Protein AF-A0A822CB71-F1 (afdb_monomer)

Organism: NCBI:txid392032

Structure (mmCIF, N/CA/C/O backbone):
data_AF-A0A822CB71-F1
#
_entry.id   AF-A0A822CB71-F1
#
loop_
_atom_site.group_PDB
_atom_site.id
_atom_site.type_symbol
_atom_site.label_atom_id
_atom_site.label_alt_id
_atom_site.label_comp_id
_atom_site.label_asym_id
_atom_site.label_entity_id
_atom_site.label_seq_id
_atom_site.pdbx_PDB_ins_code
_atom_site.Cartn_x
_atom_site.Cartn_y
_atom_site.Cartn_z
_atom_site.occupancy
_atom_site.B_iso_or_equiv
_atom_site.auth_seq_id
_atom_site.auth_comp_id
_atom_site.auth_asym_id
_atom_site.auth_atom_id
_atom_site.pdbx_PDB_model_num
ATOM 1 N N . MET A 1 1 ? 10.339 -4.319 -4.040 1.00 79.12 1 MET A N 1
ATOM 2 C CA 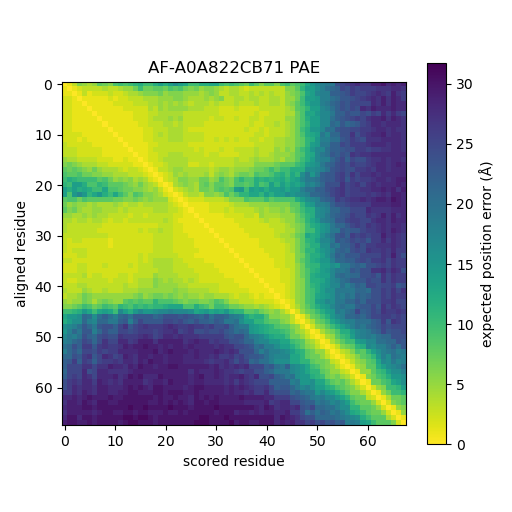. MET A 1 1 ? 9.256 -3.844 -4.930 1.00 79.12 1 MET A CA 1
ATOM 3 C C . MET A 1 1 ? 8.044 -4.736 -4.701 1.00 79.12 1 MET A C 1
ATOM 5 O O . MET A 1 1 ? 8.249 -5.935 -4.572 1.00 79.12 1 MET A O 1
ATOM 9 N N . LEU A 1 2 ? 6.837 -4.182 -4.548 1.00 84.44 2 LEU A N 1
ATOM 10 C CA . LEU A 1 2 ? 5.625 -4.986 -4.336 1.00 84.44 2 LEU A CA 1
ATOM 11 C C . LEU A 1 2 ? 5.192 -5.640 -5.652 1.00 84.44 2 LEU A C 1
ATOM 13 O O . LEU A 1 2 ? 5.299 -5.022 -6.712 1.00 84.44 2 LEU A O 1
ATOM 17 N N . SER A 1 3 ? 4.665 -6.860 -5.584 1.00 88.94 3 SER A N 1
ATOM 18 C CA . SER A 1 3 ? 3.920 -7.443 -6.701 1.00 88.94 3 SER A CA 1
ATOM 19 C C . SER A 1 3 ? 2.566 -6.744 -6.886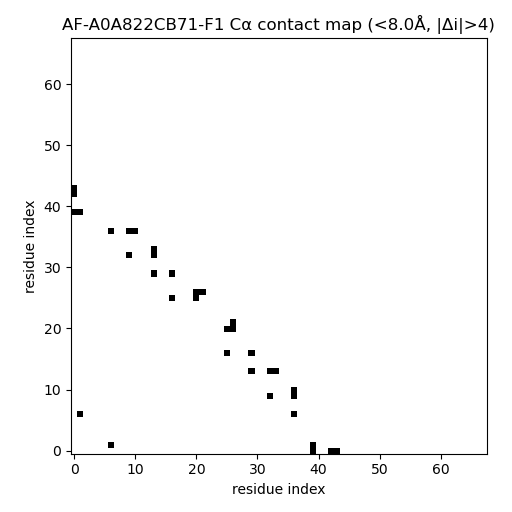 1.00 88.94 3 SER A C 1
ATOM 21 O O . SER A 1 3 ? 2.028 -6.121 -5.966 1.00 88.94 3 SER A O 1
ATOM 23 N N . VAL A 1 4 ? 1.960 -6.895 -8.068 1.00 86.94 4 VAL A N 1
ATOM 24 C CA . VAL A 1 4 ? 0.643 -6.309 -8.387 1.00 86.94 4 VAL A CA 1
ATOM 25 C C . VAL A 1 4 ? -0.432 -6.736 -7.376 1.00 86.94 4 VAL A C 1
ATOM 27 O O . VAL A 1 4 ? -1.258 -5.922 -6.961 1.00 86.94 4 VAL A O 1
ATOM 30 N N . ASN A 1 5 ? -0.410 -8.000 -6.945 1.00 91.00 5 ASN A N 1
ATOM 31 C CA . ASN A 1 5 ? -1.381 -8.538 -5.990 1.00 91.00 5 ASN A CA 1
ATOM 32 C C . ASN A 1 5 ? -1.158 -8.000 -4.572 1.00 91.00 5 ASN A C 1
ATOM 34 O O . ASN A 1 5 ? -2.123 -7.652 -3.891 1.00 91.00 5 ASN A O 1
ATOM 38 N N . GLU A 1 6 ? 0.097 -7.877 -4.136 1.00 87.81 6 GLU A N 1
ATOM 39 C CA . GLU A 1 6 ? 0.426 -7.281 -2.837 1.00 87.81 6 GLU A CA 1
ATOM 40 C C . GLU A 1 6 ? 0.037 -5.807 -2.783 1.00 87.81 6 GLU A C 1
ATOM 42 O O . GLU A 1 6 ? -0.557 -5.368 -1.800 1.00 87.81 6 GLU A O 1
ATOM 47 N N . HIS A 1 7 ? 0.300 -5.056 -3.854 1.00 90.31 7 HIS A N 1
ATOM 48 C CA . HIS A 1 7 ? -0.095 -3.658 -3.952 1.00 90.31 7 HIS A CA 1
ATOM 49 C C . HIS A 1 7 ? -1.621 -3.491 -3.853 1.00 90.31 7 HIS A C 1
ATOM 51 O O . HIS A 1 7 ? -2.102 -2.704 -3.037 1.00 90.31 7 HIS A O 1
ATOM 57 N N . LYS A 1 8 ? -2.395 -4.291 -4.605 1.00 91.44 8 LYS A N 1
ATOM 58 C CA . LYS A 1 8 ? -3.869 -4.298 -4.525 1.00 91.44 8 LYS A CA 1
ATOM 59 C C . LYS A 1 8 ? -4.366 -4.634 -3.119 1.00 91.44 8 LYS A C 1
ATOM 61 O O . LYS A 1 8 ? -5.263 -3.964 -2.615 1.00 91.44 8 LYS A O 1
ATOM 66 N N . LYS A 1 9 ? -3.769 -5.641 -2.475 1.00 93.88 9 LYS A N 1
ATOM 67 C CA . LYS A 1 9 ? -4.141 -6.068 -1.122 1.00 93.88 9 LYS A CA 1
ATOM 68 C C . LYS A 1 9 ? -3.863 -4.980 -0.085 1.00 93.88 9 LYS A C 1
ATOM 70 O O . LYS A 1 9 ? -4.736 -4.690 0.725 1.00 93.88 9 LYS A O 1
ATOM 75 N N . ILE A 1 10 ? -2.683 -4.361 -0.122 1.00 91.19 10 ILE A N 1
ATOM 76 C CA . ILE A 1 10 ? -2.305 -3.282 0.804 1.00 91.19 10 ILE A CA 1
ATOM 77 C C . ILE A 1 10 ? -3.205 -2.059 0.605 1.00 91.19 10 ILE A C 1
ATOM 79 O O . ILE A 1 10 ? -3.658 -1.477 1.590 1.00 91.19 10 ILE A O 1
ATOM 83 N N . LYS A 1 11 ? -3.502 -1.696 -0.650 1.00 91.25 11 LYS A N 1
ATOM 84 C CA . LYS A 1 11 ? -4.417 -0.595 -0.969 1.00 91.25 11 LYS A CA 1
ATOM 85 C C . LYS A 1 11 ? -5.812 -0.856 -0.402 1.00 91.25 11 LYS A C 1
ATOM 87 O O . LYS A 1 11 ? -6.314 -0.045 0.366 1.00 91.25 11 LYS A O 1
ATOM 92 N N . TRP A 1 12 ? -6.361 -2.045 -0.659 1.00 94.50 12 TRP A N 1
ATOM 93 C CA . TRP A 1 12 ? -7.639 -2.463 -0.085 1.00 94.50 12 TRP A CA 1
ATOM 94 C C . TRP A 1 12 ? -7.623 -2.408 1.450 1.00 94.50 12 TRP A C 1
ATOM 96 O O . TRP A 1 12 ? -8.553 -1.890 2.058 1.00 94.50 12 TRP A O 1
ATOM 106 N N . GLN A 1 13 ? -6.554 -2.876 2.102 1.00 91.62 13 GLN A N 1
ATOM 107 C CA . GLN A 1 13 ? -6.435 -2.804 3.562 1.00 91.62 13 GLN A CA 1
ATOM 108 C C . GLN A 1 13 ? -6.421 -1.361 4.086 1.00 91.62 13 GLN A C 1
ATOM 110 O O . GLN A 1 13 ? -7.046 -1.097 5.107 1.00 91.62 13 GLN A O 1
ATOM 115 N N . LEU A 1 14 ? -5.736 -0.431 3.414 1.00 91.81 14 LEU A N 1
ATOM 116 C CA . LEU A 1 14 ? -5.721 0.983 3.802 1.00 91.81 14 LEU A CA 1
ATOM 117 C C . LEU A 1 14 ? -7.091 1.641 3.666 1.00 91.81 14 LEU A C 1
ATOM 119 O O . LEU A 1 14 ? -7.485 2.374 4.571 1.00 91.81 14 LEU A O 1
ATOM 123 N N . ASP A 1 15 ? -7.810 1.347 2.584 1.00 91.19 15 ASP A N 1
ATOM 124 C CA . ASP A 1 15 ? -9.144 1.897 2.324 1.00 91.19 15 ASP A CA 1
ATOM 125 C C . ASP A 1 15 ? -10.165 1.429 3.378 1.00 91.19 15 ASP A C 1
ATOM 127 O O . ASP A 1 15 ? -11.093 2.155 3.727 1.00 91.19 15 ASP A O 1
ATOM 131 N N . ASN A 1 16 ? -9.956 0.239 3.954 1.00 91.12 16 ASN A N 1
ATOM 132 C CA . ASN A 1 16 ? -10.797 -0.322 5.016 1.00 91.12 16 ASN A CA 1
ATOM 133 C C . ASN A 1 16 ? -10.396 0.117 6.440 1.00 91.12 16 ASN A C 1
ATOM 135 O O . ASN A 1 16 ? -11.082 -0.228 7.403 1.00 91.12 16 ASN A O 1
ATOM 139 N N . ILE A 1 17 ? -9.292 0.854 6.614 1.00 87.44 17 ILE A N 1
ATOM 140 C CA . ILE A 1 17 ? -8.836 1.350 7.920 1.00 87.44 17 ILE A CA 1
ATOM 141 C C . ILE A 1 17 ? -9.233 2.832 8.050 1.00 87.44 17 ILE A C 1
ATOM 143 O O . ILE A 1 17 ? -8.559 3.691 7.472 1.00 87.44 17 ILE A O 1
ATOM 147 N N . PRO A 1 18 ? -10.281 3.165 8.835 1.00 84.81 18 PRO A N 1
ATOM 148 C CA . PRO A 1 18 ? -10.743 4.541 8.982 1.00 84.81 18 PRO A CA 1
ATOM 149 C C . PRO A 1 18 ? -9.646 5.495 9.458 1.00 84.81 18 PRO A C 1
ATOM 151 O O . PRO A 1 18 ? -8.831 5.162 10.321 1.00 84.81 18 PRO 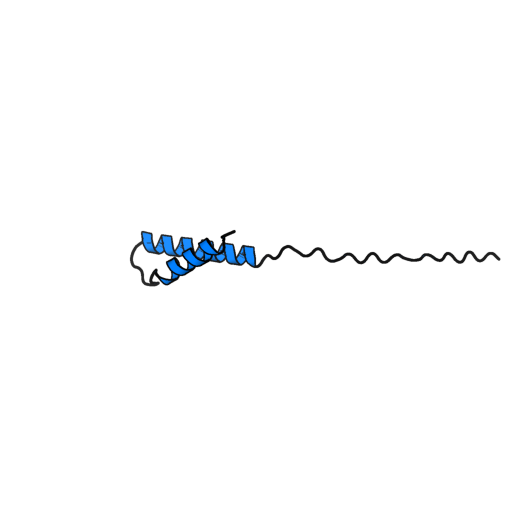A O 1
ATOM 154 N N . GLU A 1 19 ? -9.655 6.720 8.933 1.00 81.12 19 GLU A N 1
ATOM 155 C CA . GLU A 1 19 ? -8.650 7.733 9.278 1.00 81.12 19 GLU A CA 1
ATOM 156 C C . GLU A 1 19 ? -8.705 8.150 10.750 1.00 81.12 19 GLU A C 1
ATOM 158 O O . GLU A 1 19 ? -7.671 8.418 11.358 1.00 81.12 19 GLU A O 1
ATOM 163 N N . SER A 1 20 ? -9.905 8.145 11.331 1.00 82.00 20 SER A N 1
ATOM 164 C CA . SER A 1 20 ? -10.192 8.543 12.712 1.00 82.00 20 SER A CA 1
ATOM 165 C C . SER A 1 20 ? -9.958 7.432 13.742 1.00 82.00 20 SER A C 1
ATOM 167 O O . SER A 1 20 ? -10.419 7.533 14.882 1.00 82.00 20 SER A O 1
ATOM 169 N N . ILE A 1 21 ? -9.254 6.356 13.371 1.00 82.81 21 ILE A N 1
ATOM 170 C CA . ILE A 1 21 ? -9.009 5.219 14.259 1.00 82.81 21 ILE A CA 1
ATOM 171 C C . ILE A 1 21 ? -8.342 5.666 15.566 1.00 82.81 21 ILE A C 1
ATOM 173 O O . ILE A 1 21 ? -7.248 6.238 15.589 1.00 82.81 21 ILE A O 1
ATOM 177 N N . LYS A 1 22 ? -9.011 5.351 16.678 1.00 73.69 22 LYS A N 1
ATOM 178 C CA . LYS A 1 22 ? -8.494 5.522 18.035 1.00 73.69 22 LYS A CA 1
ATOM 179 C C . LYS A 1 22 ? -7.916 4.184 18.488 1.00 73.69 22 LYS A C 1
ATOM 181 O O . LYS A 1 22 ? -8.648 3.248 18.789 1.00 73.69 22 LYS A O 1
ATOM 186 N N . GLY A 1 23 ? -6.591 4.068 18.451 1.00 82.56 23 GLY A N 1
ATOM 187 C CA . GLY A 1 23 ? -5.873 2.873 18.896 1.00 82.56 23 GLY A CA 1
ATOM 188 C C . GLY A 1 23 ? -4.469 2.786 18.308 1.00 82.56 23 GLY A C 1
ATOM 189 O O . GLY A 1 23 ? -4.317 2.641 17.094 1.00 82.56 23 GLY A O 1
ATOM 190 N N . LYS A 1 24 ? -3.448 2.812 19.179 1.00 82.00 24 LYS A N 1
ATOM 191 C CA . LYS A 1 24 ? -2.023 2.740 18.799 1.00 82.00 24 LYS A CA 1
ATOM 192 C C . LYS A 1 24 ? -1.707 1.610 17.799 1.00 82.00 24 LYS A C 1
ATOM 194 O O . LYS A 1 24 ? -1.046 1.895 16.805 1.00 82.00 24 LYS A O 1
ATOM 199 N N . PRO A 1 25 ? -2.204 0.363 17.960 1.00 87.38 25 PRO A N 1
ATOM 200 C CA . PRO A 1 25 ? -1.859 -0.723 17.036 1.00 87.38 25 PRO A CA 1
ATOM 201 C C . PRO A 1 25 ? -2.387 -0.496 15.615 1.00 87.38 25 PRO A C 1
ATOM 203 O O . PRO A 1 25 ? -1.678 -0.722 14.637 1.00 87.38 25 PRO A O 1
ATOM 206 N N . ARG A 1 26 ? -3.626 -0.008 15.494 1.00 85.88 26 ARG A N 1
ATOM 207 C CA . ARG A 1 26 ? -4.262 0.233 14.193 1.00 85.88 26 ARG A CA 1
ATOM 208 C C . ARG A 1 26 ? -3.692 1.473 13.499 1.00 85.88 26 ARG A C 1
ATOM 210 O O . ARG A 1 26 ? -3.532 1.458 12.282 1.00 85.88 26 ARG A O 1
ATOM 217 N N . GLN A 1 27 ? -3.331 2.509 14.261 1.00 89.31 27 GLN A N 1
ATOM 218 C CA . GLN A 1 27 ? -2.603 3.668 13.734 1.00 89.31 27 GLN A CA 1
ATOM 219 C C . GLN A 1 27 ? -1.228 3.262 13.198 1.00 89.31 27 GLN A C 1
ATOM 221 O O . GLN A 1 27 ? -0.897 3.602 12.066 1.00 89.31 27 GLN A O 1
ATOM 226 N N . ASN A 1 28 ? -0.469 2.469 13.961 1.00 91.25 28 ASN A N 1
ATOM 227 C CA . ASN A 1 28 ? 0.839 1.972 13.534 1.00 91.25 28 ASN A CA 1
ATOM 228 C C . ASN A 1 28 ? 0.730 1.142 12.253 1.00 91.25 28 ASN A C 1
ATOM 230 O O . ASN A 1 28 ? 1.459 1.404 11.301 1.00 91.25 28 ASN A O 1
ATOM 234 N N . LEU A 1 29 ? -0.227 0.208 12.194 1.00 91.38 29 LEU A N 1
ATOM 235 C CA . LEU A 1 29 ? -0.489 -0.585 10.993 1.00 91.38 29 LEU A CA 1
ATOM 236 C C . LEU A 1 29 ? -0.765 0.312 9.781 1.00 91.38 29 LEU A C 1
ATOM 238 O O . LEU A 1 29 ? -0.150 0.132 8.733 1.00 91.38 29 LEU A O 1
ATOM 242 N N . ARG A 1 30 ? -1.640 1.313 9.930 1.00 90.88 30 ARG A N 1
ATOM 243 C CA . ARG A 1 30 ? -1.956 2.262 8.857 1.00 90.88 30 ARG A CA 1
ATOM 244 C C . ARG A 1 30 ? -0.710 2.998 8.369 1.00 90.88 30 ARG A C 1
ATOM 246 O O . ARG A 1 30 ? -0.479 3.073 7.165 1.00 90.88 30 ARG A O 1
ATOM 253 N N . THR A 1 31 ? 0.099 3.517 9.289 1.00 91.25 31 THR A N 1
ATOM 254 C CA . THR A 1 31 ? 1.344 4.224 8.967 1.00 91.25 31 THR A CA 1
ATOM 255 C C . THR A 1 31 ? 2.323 3.315 8.228 1.00 91.25 31 THR A C 1
ATOM 257 O O . THR A 1 31 ? 2.888 3.716 7.211 1.00 91.25 31 THR A O 1
ATOM 260 N N . THR A 1 32 ? 2.480 2.065 8.672 1.00 93.19 32 THR A N 1
ATOM 261 C CA . THR A 1 32 ? 3.338 1.078 8.006 1.00 93.19 32 THR A CA 1
ATOM 262 C C . THR A 1 32 ? 2.851 0.754 6.594 1.00 93.19 32 THR A C 1
ATOM 264 O O . THR A 1 32 ? 3.660 0.718 5.667 1.00 93.19 32 THR A O 1
ATOM 267 N N . LEU A 1 33 ? 1.544 0.547 6.404 1.00 92.56 33 LEU A N 1
ATOM 268 C CA . LEU A 1 33 ? 0.975 0.265 5.084 1.00 92.56 33 LEU A CA 1
ATOM 269 C C . LEU A 1 33 ? 1.129 1.465 4.138 1.00 92.56 33 LEU A C 1
ATOM 271 O O . LEU A 1 33 ? 1.542 1.275 2.996 1.00 92.56 33 LEU A O 1
ATOM 275 N N . LYS A 1 34 ? 0.891 2.696 4.620 1.00 92.62 34 LYS A N 1
ATOM 276 C CA . LYS A 1 34 ? 1.129 3.926 3.844 1.00 92.62 34 LYS A CA 1
ATOM 277 C C . LYS A 1 34 ? 2.582 4.042 3.394 1.00 92.62 34 LYS A C 1
ATOM 279 O O . LYS A 1 34 ? 2.835 4.313 2.225 1.00 92.62 34 LYS A O 1
ATOM 284 N N . LYS A 1 35 ? 3.528 3.799 4.306 1.00 93.44 35 LYS A N 1
ATOM 285 C CA . LYS A 1 35 ? 4.963 3.850 4.007 1.00 93.44 35 LYS A CA 1
ATOM 286 C C . LYS A 1 35 ? 5.345 2.855 2.907 1.00 93.44 35 LYS A C 1
ATOM 288 O O . LYS A 1 35 ? 5.974 3.255 1.935 1.00 93.44 35 LYS A O 1
ATOM 293 N N . LYS A 1 36 ? 4.903 1.596 3.009 1.00 90.06 36 LYS A N 1
ATOM 294 C CA . LYS A 1 36 ? 5.175 0.570 1.984 1.00 90.06 36 LYS A CA 1
ATOM 295 C C . LYS A 1 36 ? 4.635 0.942 0.602 1.00 90.06 36 LYS A C 1
ATOM 297 O O . LYS A 1 36 ? 5.288 0.669 -0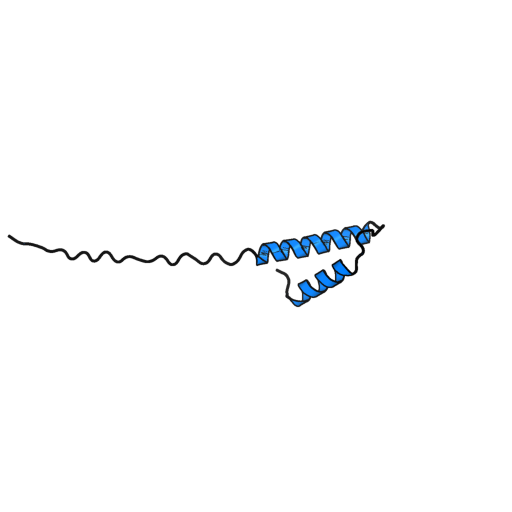.401 1.00 90.06 36 LYS A O 1
ATOM 302 N N . LEU A 1 37 ? 3.443 1.534 0.550 1.00 90.25 37 LEU A N 1
ATOM 303 C CA . LEU A 1 37 ? 2.812 1.954 -0.701 1.00 90.25 37 LEU A CA 1
ATOM 304 C C . LEU A 1 37 ? 3.606 3.102 -1.341 1.00 90.25 37 LEU A C 1
ATOM 306 O O . LEU A 1 37 ? 3.959 3.026 -2.513 1.00 90.25 37 LEU A O 1
ATOM 310 N N . HIS A 1 38 ? 3.997 4.091 -0.535 1.00 89.69 38 HIS A N 1
ATOM 311 C CA . HIS A 1 38 ? 4.822 5.209 -0.982 1.00 89.69 38 HIS A CA 1
ATOM 312 C C . HIS A 1 38 ? 6.206 4.770 -1.486 1.00 89.69 38 HIS A C 1
ATOM 314 O O . HIS A 1 38 ? 6.638 5.190 -2.554 1.00 89.69 38 HIS A O 1
ATOM 320 N N . GLU A 1 39 ? 6.889 3.878 -0.766 1.00 89.00 39 GLU A N 1
ATOM 321 C CA . GLU A 1 39 ? 8.174 3.316 -1.205 1.00 89.00 39 GLU A CA 1
ATOM 322 C C . GLU A 1 39 ? 8.040 2.572 -2.538 1.00 89.00 39 GLU A C 1
ATOM 324 O O . GLU A 1 39 ? 8.885 2.712 -3.422 1.00 89.00 39 GLU A O 1
ATOM 329 N N . HIS A 1 40 ? 6.963 1.804 -2.715 1.00 86.94 40 HIS A N 1
ATOM 330 C CA . HIS A 1 40 ? 6.698 1.123 -3.976 1.00 86.94 40 HIS A CA 1
ATOM 331 C C . HIS A 1 40 ? 6.435 2.099 -5.129 1.00 86.94 40 HIS A C 1
ATOM 333 O O . HIS A 1 40 ? 6.943 1.871 -6.227 1.00 86.94 40 HIS A O 1
ATOM 339 N N . GLU A 1 41 ? 5.691 3.182 -4.895 1.00 85.69 41 GLU A N 1
ATOM 340 C CA . GLU A 1 41 ? 5.471 4.238 -5.888 1.00 85.69 41 GLU A CA 1
ATOM 341 C C . GLU A 1 41 ? 6.775 4.930 -6.279 1.00 85.69 41 GLU A C 1
ATOM 343 O O . GLU A 1 41 ? 7.016 5.137 -7.465 1.00 85.69 41 GLU A O 1
ATOM 348 N N . LEU A 1 42 ? 7.634 5.249 -5.307 1.00 85.25 42 LEU A N 1
ATOM 349 C CA . LEU A 1 42 ? 8.947 5.834 -5.569 1.00 85.25 42 LEU A CA 1
ATOM 350 C C . LEU A 1 42 ? 9.784 4.908 -6.451 1.00 85.25 42 LEU A C 1
ATOM 352 O O . LEU A 1 42 ? 10.234 5.330 -7.510 1.00 85.25 42 LEU A O 1
ATOM 356 N N . ILE A 1 43 ? 9.914 3.635 -6.070 1.00 81.50 43 ILE A N 1
ATOM 357 C CA . ILE A 1 43 ? 10.663 2.636 -6.847 1.00 81.50 43 ILE A CA 1
ATOM 358 C C . ILE A 1 43 ? 10.087 2.487 -8.261 1.00 81.50 43 ILE A C 1
ATOM 360 O O . ILE A 1 43 ? 10.844 2.363 -9.212 1.00 81.50 43 ILE A O 1
ATOM 364 N N . SER A 1 44 ? 8.762 2.535 -8.414 1.00 76.00 44 SER A N 1
ATOM 365 C CA . SER A 1 44 ? 8.111 2.400 -9.725 1.00 76.00 44 SER A CA 1
ATOM 366 C C . SER A 1 44 ? 8.263 3.646 -10.606 1.00 76.00 44 SER A C 1
ATOM 368 O O . SER A 1 44 ? 8.188 3.537 -11.825 1.00 76.00 44 SER A O 1
ATOM 370 N N . ARG A 1 45 ? 8.466 4.831 -10.011 1.00 71.75 45 ARG A N 1
ATOM 371 C CA . ARG A 1 45 ? 8.732 6.088 -10.735 1.00 71.75 45 ARG A CA 1
ATOM 372 C C . ARG A 1 45 ? 10.177 6.204 -11.208 1.00 71.75 45 ARG A C 1
ATOM 374 O O . ARG A 1 45 ? 10.425 6.894 -12.193 1.00 71.75 45 ARG A O 1
ATOM 381 N N . PHE A 1 46 ? 11.113 5.534 -10.542 1.00 64.94 46 PHE A N 1
ATOM 382 C CA . PHE A 1 46 ? 12.460 5.337 -11.068 1.00 64.94 46 PHE A CA 1
ATOM 383 C C . PHE A 1 46 ? 12.406 4.275 -12.175 1.00 64.94 46 PHE A C 1
ATOM 385 O O . PHE A 1 46 ? 12.726 3.108 -11.961 1.00 64.94 46 PHE A O 1
ATOM 392 N N . ALA A 1 47 ? 11.969 4.683 -13.369 1.00 57.81 47 ALA A N 1
ATOM 393 C CA . ALA A 1 47 ? 12.210 3.910 -14.581 1.00 57.81 47 ALA A CA 1
ATOM 394 C C . ALA A 1 47 ? 13.726 3.659 -14.716 1.00 57.81 47 ALA A C 1
ATOM 396 O O . ALA A 1 47 ? 14.512 4.539 -14.338 1.00 57.81 47 ALA A O 1
ATOM 397 N N . PRO A 1 48 ? 14.165 2.485 -15.214 1.00 59.88 48 PRO A N 1
ATOM 398 C CA . PRO A 1 48 ? 15.575 2.276 -15.508 1.00 59.88 48 PRO A CA 1
ATOM 399 C C . PRO A 1 48 ? 16.027 3.416 -16.418 1.00 59.88 48 PRO A C 1
ATOM 401 O O . PRO A 1 48 ? 15.363 3.715 -17.408 1.00 59.88 48 PRO A O 1
ATOM 404 N N . PHE A 1 49 ? 17.107 4.090 -16.030 1.00 55.22 49 PHE A N 1
ATOM 405 C CA . PHE A 1 49 ? 17.742 5.118 -16.842 1.00 55.22 49 PHE A CA 1
ATOM 406 C C . PHE A 1 49 ? 17.975 4.519 -18.231 1.00 55.22 49 PHE A C 1
ATOM 408 O O . PHE A 1 49 ? 18.792 3.608 -18.360 1.00 55.22 49 PHE A O 1
ATOM 415 N N . GLU A 1 50 ? 17.221 4.955 -19.244 1.00 54.56 50 GLU A N 1
ATOM 416 C CA . GLU A 1 50 ? 17.531 4.579 -20.619 1.00 54.56 50 GLU A CA 1
ATOM 417 C C . GLU A 1 50 ? 18.901 5.191 -20.916 1.00 54.56 50 GLU A C 1
ATOM 419 O O . GLU A 1 50 ? 19.039 6.419 -20.860 1.00 54.56 50 GLU A O 1
ATOM 424 N N . PRO A 1 51 ? 19.955 4.383 -21.139 1.00 58.66 51 PRO A N 1
ATOM 425 C CA . PRO A 1 51 ? 21.240 4.947 -21.492 1.00 58.66 51 PRO A CA 1
ATOM 426 C C . PRO A 1 51 ? 21.038 5.716 -22.794 1.00 58.66 51 PRO A C 1
ATOM 428 O O . PRO A 1 51 ? 20.597 5.141 -23.790 1.00 58.66 51 PRO A O 1
ATOM 431 N N . TYR A 1 52 ? 21.326 7.020 -22.770 1.00 57.75 52 TYR A N 1
ATOM 432 C CA . TYR A 1 52 ? 21.343 7.848 -23.970 1.00 57.75 52 TYR A CA 1
ATOM 433 C C . TYR A 1 52 ? 22.086 7.088 -25.072 1.00 57.75 52 TYR A C 1
ATOM 435 O O . TYR A 1 52 ? 23.250 6.721 -24.892 1.00 57.75 52 TYR A O 1
ATOM 443 N N . LEU A 1 53 ? 21.402 6.824 -26.190 1.00 52.56 53 LEU A N 1
ATOM 444 C CA . LEU A 1 53 ? 22.011 6.257 -27.389 1.00 52.56 53 LEU A CA 1
ATOM 445 C C . LEU A 1 53 ? 23.160 7.178 -27.797 1.00 52.56 53 LEU A C 1
ATOM 447 O O . LEU A 1 53 ? 22.943 8.258 -28.346 1.00 52.56 53 LEU A O 1
ATOM 451 N N . TYR A 1 54 ? 24.389 6.774 -27.486 1.00 53.88 54 TYR A N 1
ATOM 452 C CA . TYR A 1 54 ? 25.577 7.508 -27.885 1.00 53.88 54 TYR A CA 1
ATOM 453 C C . TYR A 1 54 ? 25.695 7.375 -29.407 1.00 53.88 54 TYR A C 1
ATOM 455 O O . TYR A 1 54 ? 26.176 6.363 -29.915 1.00 53.88 54 TYR A O 1
ATOM 463 N N . GLN A 1 55 ? 25.190 8.360 -30.155 1.00 60.03 55 GLN A N 1
ATOM 464 C CA . GLN A 1 55 ? 25.396 8.435 -31.599 1.00 60.03 55 GLN A CA 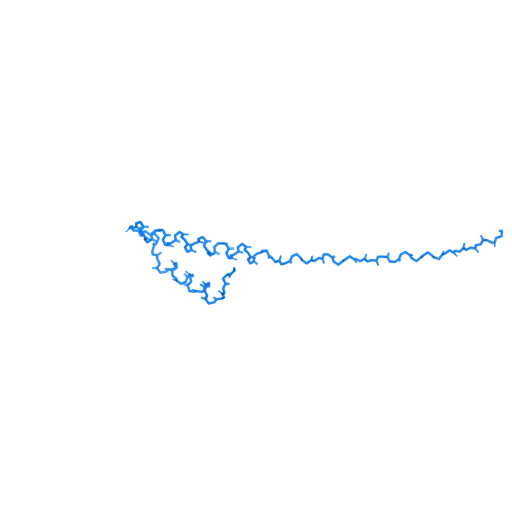1
ATOM 465 C C . GLN A 1 55 ? 26.893 8.635 -31.852 1.00 60.03 55 GLN A C 1
ATOM 467 O O . GLN A 1 55 ? 27.432 9.730 -31.699 1.00 60.03 55 GLN A O 1
ATOM 472 N N . GLN A 1 56 ? 27.585 7.554 -32.211 1.00 62.59 56 GLN A N 1
ATOM 473 C CA . GLN A 1 56 ? 28.956 7.620 -32.697 1.00 62.59 56 GLN A CA 1
ATOM 474 C C . GLN A 1 56 ? 28.948 8.274 -34.080 1.00 62.59 56 GLN A C 1
ATOM 476 O O . GLN A 1 56 ? 28.642 7.641 -35.089 1.00 62.59 56 GLN A O 1
ATOM 481 N N . PHE A 1 5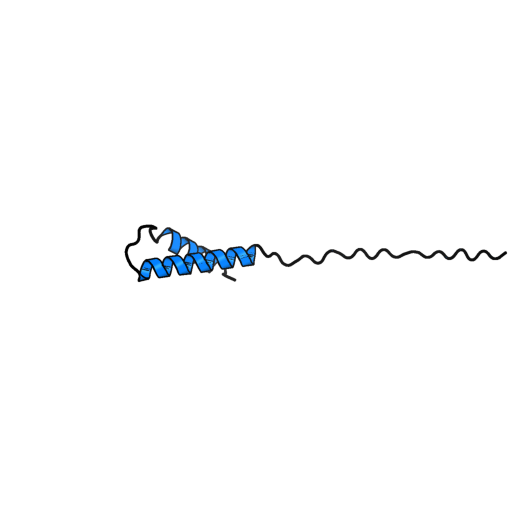7 ? 29.285 9.560 -34.133 1.00 56.12 57 PHE A N 1
ATOM 482 C CA . PHE A 1 57 ? 29.604 10.220 -35.391 1.00 56.12 57 PHE A CA 1
ATOM 483 C C . PHE A 1 57 ? 30.965 9.706 -35.869 1.00 56.12 57 PHE A C 1
ATOM 485 O O . PHE A 1 57 ? 32.010 10.077 -35.334 1.00 56.12 57 PHE A O 1
ATOM 492 N N . PHE A 1 58 ? 30.964 8.835 -36.877 1.00 63.31 58 PHE A N 1
ATOM 493 C CA . PHE A 1 58 ? 32.184 8.493 -37.598 1.00 63.31 58 PHE A CA 1
ATOM 494 C C . PHE A 1 58 ? 32.647 9.734 -38.371 1.00 63.31 58 PHE A C 1
ATOM 496 O O . PHE A 1 58 ? 32.028 10.131 -39.357 1.00 63.31 58 PHE A O 1
ATOM 503 N N . ILE A 1 59 ? 33.731 10.373 -37.920 1.00 60.31 59 ILE A N 1
ATOM 504 C CA . ILE A 1 59 ? 34.389 11.430 -38.693 1.00 60.31 59 ILE A CA 1
ATOM 505 C C . ILE A 1 59 ? 35.069 10.753 -39.881 1.00 60.31 59 ILE A C 1
ATOM 507 O O . ILE A 1 59 ? 36.123 10.133 -39.738 1.00 60.31 59 ILE A O 1
ATOM 511 N N . ASN A 1 60 ? 34.455 10.871 -41.055 1.00 53.56 60 ASN A N 1
ATOM 512 C CA . ASN A 1 60 ? 35.022 10.388 -42.304 1.00 53.56 60 ASN A CA 1
ATOM 513 C C . ASN A 1 60 ? 36.178 11.320 -42.700 1.00 53.56 60 ASN A C 1
ATOM 515 O O . ASN A 1 60 ? 35.975 12.376 -43.302 1.00 53.56 60 ASN A O 1
ATOM 519 N N . ARG A 1 61 ? 37.403 10.981 -42.283 1.00 54.28 61 ARG A N 1
ATOM 520 C CA . ARG A 1 61 ? 38.611 11.687 -42.716 1.00 54.28 61 ARG A CA 1
ATOM 521 C C . ARG A 1 61 ? 38.937 11.252 -44.141 1.00 54.28 61 ARG A C 1
ATOM 523 O O . ARG A 1 61 ? 39.800 10.407 -44.347 1.00 54.28 61 ARG A O 1
ATOM 530 N N . ASN A 1 62 ? 38.279 11.860 -45.124 1.00 57.12 62 ASN A N 1
ATOM 531 C CA . ASN A 1 62 ? 38.806 11.860 -46.483 1.00 57.12 62 ASN A CA 1
ATOM 532 C C . ASN A 1 62 ? 40.033 12.777 -46.494 1.00 57.12 62 ASN A C 1
ATOM 534 O O . ASN A 1 62 ? 39.942 13.986 -46.694 1.00 57.12 62 ASN A O 1
ATOM 538 N N . THR A 1 63 ? 41.192 12.194 -46.201 1.00 56.34 63 THR A N 1
ATOM 539 C CA . THR A 1 63 ? 42.496 12.775 -46.506 1.00 56.34 63 THR A CA 1
ATOM 540 C C . THR A 1 63 ? 42.608 12.923 -48.017 1.00 56.34 63 THR A C 1
ATOM 542 O O . THR A 1 63 ? 43.010 11.992 -48.709 1.00 56.34 63 THR A O 1
ATOM 545 N N . ASN A 1 64 ? 42.264 14.100 -48.536 1.00 55.78 64 ASN A N 1
ATOM 546 C CA . ASN A 1 64 ? 42.747 14.525 -49.841 1.00 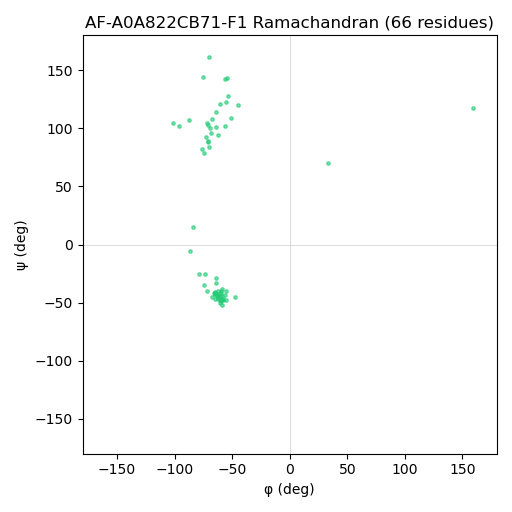55.78 64 ASN A CA 1
ATOM 547 C C . ASN A 1 64 ? 44.239 14.830 -49.691 1.00 55.78 64 ASN A C 1
ATOM 549 O O . ASN A 1 64 ? 44.635 15.948 -49.373 1.00 55.78 64 ASN A O 1
ATOM 553 N N . ALA A 1 65 ? 45.067 13.807 -49.878 1.00 57.25 65 ALA A N 1
ATOM 554 C CA . ALA A 1 65 ? 46.478 13.987 -50.164 1.00 57.25 65 ALA A CA 1
ATOM 555 C C . ALA A 1 65 ? 46.618 14.563 -51.585 1.00 57.25 65 ALA A C 1
ATOM 557 O O . ALA A 1 65 ? 46.822 13.824 -52.537 1.00 57.25 65 ALA A O 1
ATOM 558 N N . GLN A 1 66 ? 46.497 15.880 -51.743 1.00 53.28 66 GLN A N 1
ATOM 559 C CA . GLN A 1 66 ? 47.182 16.607 -52.822 1.00 53.28 66 GLN A CA 1
ATOM 560 C C . GLN A 1 66 ? 48.561 16.940 -52.224 1.00 53.28 66 G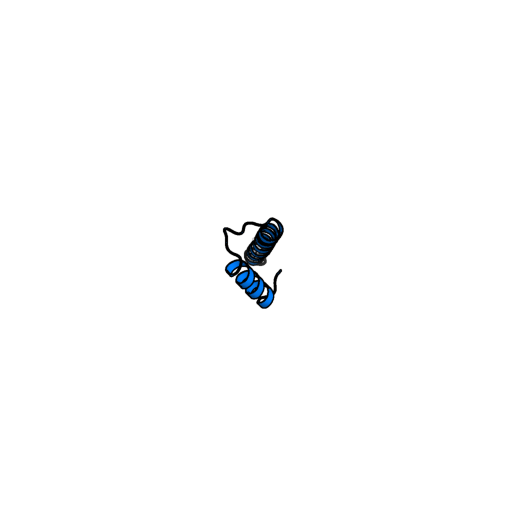LN A C 1
ATOM 562 O O . GLN A 1 66 ? 48.615 17.654 -51.232 1.00 53.28 66 GLN A O 1
ATOM 567 N N . THR A 1 67 ? 49.709 16.351 -52.577 1.00 43.91 67 THR A N 1
ATOM 568 C CA . THR A 1 67 ? 50.294 16.051 -53.897 1.00 43.91 67 THR A CA 1
ATOM 569 C C . THR A 1 67 ? 49.964 17.074 -54.977 1.00 43.91 67 THR A C 1
ATOM 571 O O . THR A 1 67 ? 49.185 16.802 -55.882 1.00 43.91 67 THR A O 1
ATOM 574 N N . LEU A 1 68 ? 50.535 18.275 -54.848 1.00 46.84 68 LEU A N 1
ATOM 575 C CA . LEU A 1 68 ? 51.660 18.791 -55.655 1.00 46.84 68 LEU A CA 1
ATOM 576 C C . LEU A 1 68 ? 51.867 20.281 -55.361 1.00 46.84 68 LEU A C 1
ATOM 578 O O . LEU A 1 68 ? 50.873 21.035 -55.416 1.00 46.84 68 LEU A O 1
#

Sequence (68 aa):
MLSVNEHKKIKWQLDNIPESIKGKPRQNLRTTLKKKLHEHELISRFAPFEPYLYQQFFINRNTNAQTL

pLDDT: mean 76.97, std 15.61, range [43.91, 94.5]

Solvent-accessible surface area (backbone atoms only — not comparable to full-atom values): 4504 Å² total; per-residue (Å²): 127,72,52,75,66,55,48,51,51,51,50,54,53,52,76,72,50,64,91,84,63,86,47,72,70,62,48,51,49,50,53,52,52,53,50,55,51,52,53,35,51,53,58,65,66,58,61,78,79,76,76,76,81,77,80,79,77,78,80,80,77,79,75,78,78,73,88,127

Foldseek 3Di:
DDDPVRLVVLVVVLVVLDPPDDDPVSVVSNVVSVVVNVVVVVVVVCDPPPPPPPPPDDPPPPPPPDDD

Radius of gyration: 27.56 Å; Cα contacts (8 Å, |Δi|>4): 17; chains: 1; bounding box: 62×27×75 Å

Mean predicted aligned error: 13.31 Å

Secondary structure (DSSP, 8-state):
---HHHHHHHHHHHHTS-TT---HHHHHHHHHHHHHHHHHHHHHHS----------------------

N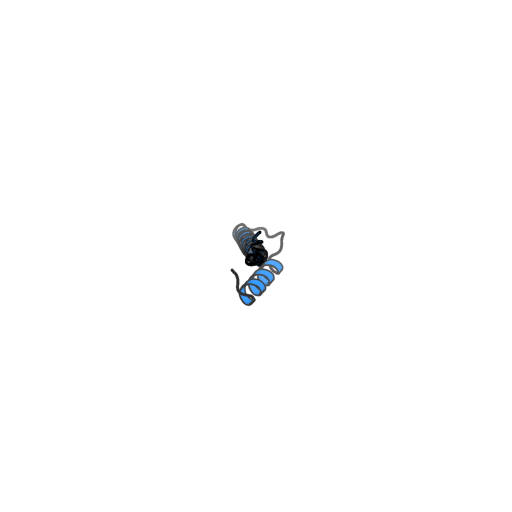earest PDB structures (foldseek):
  6q56-assembly4_D  TM=8.027E-01  e=4.869E+00  Bacillus subtilis subsp. subtilis str. 168
  7q21-assembly1_k  TM=5.089E-01  e=9.477E+00  Corynebacterium glutamicum ATCC 13032